Protein AF-A0A6P3RSP8-F1 (afdb_monomer_lite)

pLDDT: mean 87.31, std 10.83, range [54.34, 97.62]

InterPro domains:
  IPR005821 Ion transport domain [PF00520] (3-98)
  IPR031649 Voltage-dependent L-type calcium channel, IQ-associated domain [PF16905] (108-153)
  IPR050599 Voltage-dependent calcium channel alpha-1 subunit [PTHR45628] (3-153)

Structure (mmCIF, N/CA/C/O backbone):
data_AF-A0A6P3RSP8-F1
#
_entry.id   AF-A0A6P3RSP8-F1
#
loop_
_atom_site.group_PDB
_atom_site.id
_atom_site.type_symbol
_atom_site.label_atom_id
_atom_site.label_alt_id
_atom_site.label_comp_id
_atom_site.label_asym_id
_atom_site.label_entity_id
_atom_site.label_seq_id
_atom_site.pdbx_PDB_ins_code
_atom_site.Cartn_x
_atom_site.Cartn_y
_atom_site.Cartn_z
_atom_site.occupancy
_atom_site.B_iso_or_equiv
_atom_site.auth_seq_id
_atom_site.auth_comp_id
_atom_site.auth_asym_id
_atom_site.auth_atom_id
_atom_site.pdbx_PDB_model_num
ATOM 1 N N . MET A 1 1 ? 18.794 -10.252 -20.156 1.00 56.91 1 MET A N 1
ATOM 2 C CA . MET A 1 1 ? 18.992 -9.424 -18.940 1.00 56.91 1 MET A CA 1
ATOM 3 C C . MET A 1 1 ? 20.384 -9.673 -18.375 1.00 56.91 1 MET A C 1
ATOM 5 O O . MET A 1 1 ? 20.786 -10.826 -18.331 1.00 56.91 1 MET A O 1
ATOM 9 N N . ARG A 1 2 ? 21.138 -8.633 -17.993 1.00 56.69 2 ARG A N 1
ATOM 10 C CA . ARG A 1 2 ? 22.427 -8.792 -17.289 1.00 56.69 2 ARG A CA 1
ATOM 11 C C . ARG A 1 2 ? 22.173 -8.852 -15.780 1.00 56.69 2 ARG A C 1
ATOM 13 O O . ARG A 1 2 ? 21.491 -7.974 -15.263 1.00 56.69 2 ARG A O 1
ATOM 20 N N . ASP A 1 3 ? 22.765 -9.823 -15.090 1.00 61.22 3 ASP A N 1
ATOM 21 C CA . ASP A 1 3 ? 22.511 -10.082 -13.660 1.00 61.22 3 ASP A CA 1
ATOM 22 C C . ASP A 1 3 ? 23.035 -8.994 -12.700 1.00 61.22 3 ASP A C 1
ATOM 24 O O . ASP A 1 3 ? 22.590 -8.919 -11.561 1.00 61.22 3 ASP A O 1
ATOM 28 N N . ASN A 1 4 ? 23.915 -8.096 -13.160 1.00 67.62 4 ASN A N 1
ATOM 29 C CA . ASN A 1 4 ? 24.519 -7.036 -12.334 1.00 67.62 4 ASN A CA 1
ATOM 30 C C . ASN A 1 4 ? 23.781 -5.680 -12.379 1.00 67.62 4 ASN A C 1
ATOM 32 O O . ASN A 1 4 ? 24.324 -4.678 -11.922 1.00 67.62 4 ASN A O 1
ATOM 36 N N . ASN A 1 5 ? 22.581 -5.611 -12.963 1.00 83.25 5 ASN A N 1
ATOM 37 C CA . ASN A 1 5 ? 21.757 -4.396 -12.964 1.00 83.25 5 ASN A CA 1
ATOM 38 C C . ASN A 1 5 ? 20.566 -4.546 -12.004 1.00 83.25 5 ASN A C 1
ATOM 40 O O . ASN A 1 5 ? 20.096 -5.657 -11.748 1.00 83.25 5 ASN A O 1
ATOM 44 N N . GLN A 1 6 ? 20.030 -3.423 -11.522 1.00 91.75 6 GLN A N 1
ATOM 45 C CA . GLN A 1 6 ? 18.831 -3.429 -10.681 1.00 91.75 6 GLN A CA 1
ATOM 46 C C . GLN A 1 6 ? 17.591 -3.914 -11.432 1.00 91.75 6 GLN A C 1
ATOM 48 O O . GLN A 1 6 ? 16.673 -4.415 -10.794 1.00 91.75 6 GLN A O 1
ATOM 53 N N . ILE A 1 7 ? 17.566 -3.814 -12.766 1.00 93.12 7 ILE A N 1
ATOM 54 C CA . ILE A 1 7 ? 16.552 -4.469 -13.596 1.00 93.12 7 ILE A CA 1
ATOM 55 C C . ILE A 1 7 ? 17.096 -5.809 -14.097 1.00 93.12 7 ILE A C 1
ATOM 57 O O . ILE A 1 7 ? 18.004 -5.847 -14.931 1.00 93.12 7 ILE A O 1
ATOM 61 N N . ASN A 1 8 ? 16.548 -6.903 -13.567 1.00 91.12 8 ASN A N 1
ATOM 62 C CA . ASN A 1 8 ? 16.979 -8.278 -13.831 1.00 91.12 8 ASN A CA 1
ATOM 63 C C . ASN A 1 8 ? 15.804 -9.271 -13.722 1.00 91.12 8 ASN A C 1
ATOM 65 O O . ASN A 1 8 ? 14.656 -8.875 -13.515 1.00 91.12 8 ASN A O 1
ATOM 69 N N . ARG A 1 9 ? 16.075 -10.579 -13.839 1.00 90.56 9 ARG A N 1
ATOM 70 C CA . ARG A 1 9 ? 15.034 -11.628 -13.839 1.00 90.56 9 ARG A CA 1
ATOM 71 C C . ARG A 1 9 ? 14.144 -11.612 -12.591 1.00 90.56 9 ARG A C 1
ATOM 73 O O . ARG A 1 9 ? 12.978 -11.978 -12.681 1.00 90.56 9 ARG A O 1
ATOM 80 N N . ASN A 1 10 ? 14.684 -11.181 -11.454 1.00 90.81 10 ASN A N 1
ATOM 81 C CA . ASN A 1 10 ? 13.986 -11.152 -10.170 1.00 90.81 10 ASN A CA 1
ATOM 82 C C . ASN A 1 10 ? 13.415 -9.762 -9.833 1.00 90.81 10 ASN A C 1
ATOM 84 O O . ASN A 1 10 ? 12.682 -9.632 -8.860 1.00 90.81 10 ASN A O 1
ATOM 88 N N . ASN A 1 11 ? 13.773 -8.723 -10.594 1.00 93.19 11 ASN A N 1
ATOM 89 C CA . ASN A 1 11 ? 13.352 -7.346 -10.351 1.00 93.19 11 ASN A CA 1
ATOM 90 C C . ASN A 1 11 ? 13.103 -6.637 -11.690 1.00 93.19 11 ASN A C 1
ATOM 92 O O . ASN A 1 11 ? 14.016 -6.055 -12.270 1.00 93.19 11 ASN A O 1
ATOM 96 N N . ASN A 1 12 ? 11.886 -6.736 -12.229 1.00 94.12 12 ASN A N 1
ATOM 97 C CA . ASN A 1 12 ? 11.533 -6.179 -13.539 1.00 94.12 12 ASN A CA 1
ATOM 98 C C . ASN A 1 12 ? 10.045 -5.812 -13.652 1.00 94.12 12 ASN A C 1
ATOM 100 O O . ASN A 1 12 ? 9.243 -6.088 -12.765 1.00 94.12 12 ASN A O 1
ATOM 104 N N . PHE A 1 13 ? 9.700 -5.214 -14.794 1.00 96.06 13 PHE A N 1
ATOM 105 C CA . PHE A 1 13 ? 8.347 -4.792 -15.162 1.00 96.06 13 PHE A CA 1
ATOM 106 C C . PHE A 1 13 ? 7.736 -5.620 -16.311 1.00 96.06 13 PHE A C 1
ATOM 108 O O . PHE A 1 13 ? 6.788 -5.169 -16.944 1.00 96.06 13 PHE A O 1
ATOM 115 N N . GLN A 1 14 ? 8.263 -6.814 -16.619 1.00 94.69 14 GLN A N 1
ATOM 116 C CA . GLN A 1 14 ? 7.802 -7.596 -17.781 1.00 94.69 14 GLN A CA 1
ATOM 117 C C . GLN A 1 14 ? 6.434 -8.246 -17.570 1.00 94.69 14 GLN A C 1
ATOM 119 O O . GLN A 1 14 ? 5.688 -8.460 -18.521 1.00 94.69 14 GLN A O 1
ATOM 124 N N . THR A 1 15 ? 6.097 -8.576 -16.324 1.00 96.06 15 THR A N 1
ATOM 125 C CA . THR A 1 15 ? 4.803 -9.166 -15.976 1.00 96.06 15 THR A CA 1
ATOM 126 C C . THR A 1 15 ? 4.178 -8.411 -14.818 1.00 96.06 15 THR A C 1
ATOM 128 O O . THR A 1 15 ? 4.876 -7.859 -13.965 1.00 96.06 15 THR A O 1
ATOM 131 N N . PHE A 1 16 ? 2.848 -8.416 -14.763 1.00 97.12 16 PHE A N 1
ATOM 132 C CA . PHE A 1 16 ? 2.107 -7.701 -13.730 1.00 97.12 16 PHE A CA 1
ATOM 133 C C . PHE A 1 16 ? 2.500 -8.115 -12.294 1.00 97.12 16 PHE A C 1
ATOM 135 O O . PHE A 1 16 ? 2.794 -7.225 -11.496 1.00 97.12 16 PHE A O 1
ATOM 142 N N . PRO A 1 17 ? 2.607 -9.414 -11.937 1.00 97.25 17 PRO A N 1
ATOM 143 C CA . PRO A 1 17 ? 3.005 -9.799 -10.581 1.00 97.25 17 PRO A CA 1
ATOM 144 C C . PRO A 1 17 ? 4.424 -9.349 -10.209 1.00 97.25 17 PRO A C 1
ATOM 146 O O . PRO A 1 17 ? 4.654 -8.929 -9.078 1.00 97.25 17 PRO A O 1
ATOM 149 N N . GLN A 1 18 ? 5.368 -9.397 -11.156 1.00 96.56 18 GLN A N 1
ATOM 150 C CA . GLN A 1 18 ? 6.745 -8.942 -10.926 1.00 96.56 18 GLN A CA 1
ATOM 151 C C . GLN A 1 18 ? 6.812 -7.424 -10.742 1.00 96.56 18 GLN A C 1
ATOM 153 O O . GLN A 1 18 ? 7.489 -6.950 -9.833 1.00 96.56 18 GLN A O 1
ATOM 158 N N . ALA A 1 19 ? 6.038 -6.667 -11.526 1.00 97.44 19 ALA A N 1
ATOM 159 C CA . ALA A 1 19 ? 5.923 -5.223 -11.359 1.00 97.44 19 ALA A CA 1
ATOM 160 C C . ALA A 1 19 ? 5.383 -4.854 -9.966 1.00 97.44 19 ALA A C 1
ATOM 162 O O . ALA A 1 19 ? 5.920 -3.959 -9.317 1.00 97.44 19 ALA A O 1
ATOM 163 N N . VAL A 1 20 ? 4.362 -5.566 -9.474 1.00 97.31 20 VAL A N 1
ATOM 164 C CA . VAL A 1 20 ? 3.825 -5.359 -8.117 1.00 97.31 20 VAL A CA 1
ATOM 165 C C . VAL A 1 20 ? 4.869 -5.688 -7.050 1.00 97.31 20 VAL A C 1
ATOM 167 O O . VAL A 1 20 ? 5.026 -4.917 -6.106 1.00 97.31 20 VAL A O 1
ATOM 170 N N . LEU A 1 21 ? 5.612 -6.788 -7.199 1.00 96.56 21 LEU A N 1
ATOM 171 C CA . LEU A 1 21 ? 6.675 -7.159 -6.263 1.00 96.56 21 LEU A CA 1
ATOM 172 C C . LEU A 1 21 ? 7.795 -6.106 -6.219 1.00 96.56 21 LEU A C 1
ATOM 174 O O . LEU A 1 21 ? 8.246 -5.730 -5.137 1.00 96.56 21 LEU A O 1
ATOM 178 N N . LEU A 1 22 ? 8.200 -5.584 -7.378 1.00 96.25 22 LEU A N 1
ATOM 179 C CA . LEU A 1 22 ? 9.172 -4.496 -7.475 1.00 96.25 22 LEU A CA 1
ATOM 180 C C . LEU A 1 22 ? 8.644 -3.225 -6.796 1.00 96.25 22 LEU A C 1
ATOM 182 O O . LEU A 1 22 ? 9.361 -2.596 -6.022 1.00 96.25 22 LEU A O 1
ATOM 186 N N . LEU A 1 23 ? 7.381 -2.858 -7.020 1.00 96.50 23 LEU A N 1
ATOM 187 C CA . LEU A 1 23 ? 6.778 -1.694 -6.365 1.00 96.50 23 LEU A CA 1
ATOM 188 C C . LEU A 1 23 ? 6.653 -1.877 -4.851 1.00 96.50 23 LEU A C 1
ATOM 190 O O . LEU A 1 23 ? 6.865 -0.920 -4.109 1.00 9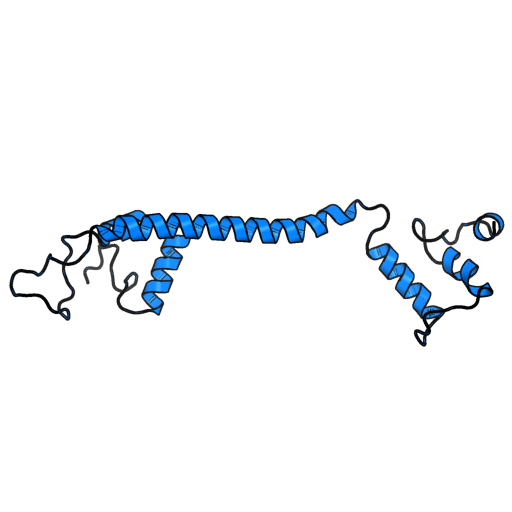6.50 23 LEU A O 1
ATOM 194 N N . PHE A 1 24 ? 6.374 -3.093 -4.383 1.00 96.00 24 PHE A N 1
ATOM 195 C CA . PHE A 1 24 ? 6.398 -3.422 -2.960 1.00 96.00 24 PHE A CA 1
ATOM 196 C C . PHE A 1 24 ? 7.802 -3.239 -2.368 1.00 96.00 24 PHE A C 1
ATOM 198 O O . PHE A 1 24 ? 7.947 -2.598 -1.330 1.00 96.00 24 PHE A O 1
ATOM 205 N N . ARG A 1 25 ? 8.846 -3.700 -3.067 1.00 95.44 25 ARG A N 1
ATOM 206 C CA . ARG A 1 25 ? 10.249 -3.445 -2.703 1.00 95.44 25 ARG A CA 1
ATOM 207 C C . ARG A 1 25 ? 10.574 -1.945 -2.651 1.00 95.44 25 ARG A C 1
ATOM 209 O O . ARG A 1 25 ? 11.270 -1.483 -1.752 1.00 95.44 25 ARG A O 1
ATOM 216 N N . CYS A 1 26 ? 10.043 -1.152 -3.581 1.00 95.62 26 CYS A N 1
ATOM 217 C CA . CYS A 1 26 ? 10.195 0.302 -3.525 1.00 95.62 26 CYS A CA 1
ATOM 218 C C . CYS A 1 26 ? 9.444 0.926 -2.337 1.00 95.62 26 CYS A C 1
ATOM 220 O O . CYS A 1 26 ? 9.965 1.850 -1.716 1.00 95.62 26 CYS A O 1
ATOM 222 N N . ALA A 1 27 ? 8.253 0.423 -2.002 1.00 95.25 27 ALA A N 1
ATOM 223 C CA . ALA A 1 27 ? 7.448 0.891 -0.873 1.00 95.25 27 ALA A CA 1
ATOM 224 C C . ALA A 1 27 ? 8.115 0.626 0.488 1.00 95.25 27 ALA A C 1
ATOM 226 O O . ALA A 1 27 ? 7.967 1.428 1.406 1.00 95.25 27 ALA A O 1
ATOM 227 N N . THR A 1 28 ? 8.896 -0.452 0.616 1.00 94.38 28 THR A N 1
ATOM 228 C CA . THR A 1 28 ? 9.722 -0.714 1.809 1.00 94.38 28 THR A CA 1
ATOM 229 C C . THR A 1 28 ? 10.993 0.142 1.864 1.00 94.38 28 THR A C 1
ATOM 231 O O . THR A 1 28 ? 11.726 0.090 2.850 1.00 94.38 28 THR A O 1
ATOM 234 N N . GLY A 1 29 ? 11.261 0.946 0.829 1.00 92.69 29 GLY A N 1
ATOM 235 C CA . GLY A 1 29 ? 12.428 1.821 0.739 1.00 92.69 29 GLY A CA 1
ATOM 236 C C . GLY A 1 29 ? 13.709 1.115 0.290 1.00 92.69 29 GLY A C 1
ATOM 237 O O . GLY A 1 29 ? 14.779 1.723 0.322 1.00 92.69 29 GLY A O 1
ATOM 238 N N . GLU A 1 30 ? 13.638 -0.138 -0.156 1.00 93.75 30 GLU A N 1
ATOM 239 C CA . GLU A 1 30 ? 14.827 -0.912 -0.503 1.00 93.75 30 GLU A CA 1
ATOM 240 C C . GLU A 1 30 ? 15.359 -0.534 -1.896 1.00 93.75 30 GLU A C 1
ATOM 242 O O . GLU A 1 30 ? 14.755 -0.854 -2.920 1.00 93.75 30 GLU A O 1
ATOM 247 N N . ALA A 1 31 ? 16.506 0.159 -1.933 1.00 93.56 31 ALA A N 1
ATOM 248 C CA . ALA A 1 31 ? 17.265 0.502 -3.146 1.00 93.56 31 ALA A CA 1
ATOM 249 C C . ALA A 1 31 ? 16.442 1.141 -4.290 1.00 93.56 31 ALA A C 1
ATOM 251 O O . ALA A 1 31 ? 16.833 1.100 -5.458 1.00 93.56 31 ALA A O 1
ATOM 252 N N . TRP A 1 32 ? 15.307 1.774 -3.975 1.00 94.88 32 TRP A N 1
ATOM 253 C CA . TRP A 1 32 ? 14.370 2.319 -4.966 1.00 94.88 32 TRP A CA 1
ATOM 254 C C . TRP A 1 32 ? 15.008 3.375 -5.881 1.00 94.88 32 TRP A C 1
ATOM 256 O O . TRP A 1 32 ? 14.648 3.492 -7.051 1.00 94.88 32 TRP A O 1
ATOM 266 N N . GLN A 1 33 ? 15.997 4.107 -5.367 1.00 95.19 33 GLN A N 1
ATOM 267 C CA . GLN A 1 33 ? 16.771 5.098 -6.113 1.00 95.19 33 GLN A CA 1
ATOM 268 C C . GLN A 1 33 ? 17.589 4.438 -7.227 1.00 95.19 33 GLN A C 1
ATOM 270 O O . GLN A 1 33 ? 17.622 4.929 -8.352 1.00 95.19 33 GLN A O 1
ATOM 275 N N . GLU A 1 34 ? 18.220 3.300 -6.939 1.00 94.81 34 GLU A N 1
ATOM 276 C CA . GLU A 1 34 ? 19.010 2.565 -7.925 1.00 94.81 34 GLU A CA 1
ATOM 277 C C . GLU A 1 34 ? 18.110 1.927 -8.990 1.00 94.81 34 GLU A C 1
ATOM 279 O O . GLU A 1 34 ? 18.454 1.925 -10.171 1.00 94.81 34 GLU A O 1
ATOM 284 N N . ILE A 1 35 ? 16.924 1.453 -8.592 1.00 95.62 35 ILE A N 1
ATOM 285 C CA . ILE A 1 35 ? 15.898 0.954 -9.519 1.00 95.62 35 ILE A CA 1
ATOM 286 C C . ILE A 1 35 ? 15.444 2.080 -10.459 1.00 95.62 35 ILE A C 1
ATOM 288 O O . ILE A 1 35 ? 15.414 1.892 -11.674 1.00 95.62 35 ILE A O 1
ATOM 292 N N . MET A 1 36 ? 15.177 3.277 -9.928 1.00 96.12 36 MET A N 1
ATOM 293 C CA . MET A 1 36 ? 14.848 4.460 -10.729 1.00 96.12 36 MET A CA 1
ATOM 294 C C . MET A 1 36 ? 15.962 4.794 -11.733 1.00 96.12 36 MET A C 1
ATOM 296 O O . MET A 1 36 ? 15.685 4.988 -12.918 1.00 96.12 36 MET A O 1
ATOM 300 N N . LEU A 1 37 ? 17.225 4.821 -11.291 1.00 95.00 37 LEU A N 1
ATOM 301 C CA . LEU A 1 37 ? 18.382 5.072 -12.162 1.00 95.00 37 LEU A CA 1
ATOM 302 C C . LEU A 1 37 ? 18.551 3.989 -13.240 1.00 95.00 37 LEU A C 1
ATOM 304 O O . LEU A 1 37 ? 19.025 4.270 -14.347 1.00 95.00 37 LEU A O 1
ATOM 308 N N . ALA A 1 38 ? 18.146 2.754 -12.948 1.00 94.31 38 ALA A N 1
ATOM 309 C CA . ALA A 1 38 ? 18.140 1.655 -13.904 1.00 94.31 38 ALA A CA 1
ATOM 310 C C . ALA A 1 38 ? 17.015 1.758 -14.952 1.00 94.31 38 ALA A C 1
ATOM 312 O O . ALA A 1 38 ? 17.122 1.098 -15.983 1.00 94.31 38 ALA A O 1
ATOM 313 N N . CYS A 1 39 ? 16.018 2.628 -14.750 1.00 95.06 39 CYS A N 1
ATOM 314 C CA . CYS A 1 39 ? 14.931 2.915 -15.696 1.00 95.06 39 CYS A CA 1
ATOM 315 C C . CYS A 1 39 ? 15.109 4.219 -16.506 1.00 95.06 39 CYS A C 1
ATOM 317 O O . CYS A 1 39 ? 14.277 4.518 -17.366 1.00 95.06 39 CYS A O 1
ATOM 319 N N . LEU A 1 40 ? 16.169 4.997 -16.256 1.00 95.31 40 LEU A N 1
ATOM 320 C CA . LEU A 1 40 ? 16.522 6.179 -17.063 1.00 95.31 40 LEU A CA 1
ATOM 321 C C . LEU A 1 40 ? 16.897 5.806 -18.507 1.00 95.31 40 LEU A C 1
ATOM 323 O O . LEU A 1 40 ? 17.220 4.647 -18.733 1.00 95.31 40 LEU A O 1
ATOM 327 N N . PRO A 1 41 ? 16.902 6.744 -19.476 1.00 94.75 41 PRO A N 1
ATOM 328 C CA . PRO A 1 41 ? 17.289 6.458 -20.862 1.00 94.75 41 PRO A CA 1
ATOM 329 C C . PRO A 1 41 ? 18.719 5.913 -20.993 1.00 94.75 41 PRO A C 1
ATOM 331 O O . PRO A 1 41 ? 19.556 6.103 -20.105 1.00 94.75 41 PRO A O 1
ATOM 334 N N . GLY A 1 42 ? 19.023 5.280 -22.129 1.00 90.94 42 GLY A N 1
ATOM 335 C CA . GLY A 1 42 ? 20.357 4.733 -22.405 1.00 90.94 42 GLY A CA 1
ATOM 336 C C . GLY A 1 42 ? 20.531 3.280 -21.957 1.00 90.94 42 GLY A C 1
ATOM 337 O O . GLY A 1 42 ? 21.659 2.839 -21.727 1.00 90.94 42 GLY A O 1
ATOM 338 N N . LYS A 1 43 ? 19.434 2.541 -21.747 1.00 91.81 43 LYS A N 1
ATOM 339 C CA . LYS A 1 43 ? 19.472 1.135 -21.323 1.00 91.81 43 LYS A CA 1
ATOM 340 C C . LYS A 1 43 ? 19.340 0.221 -22.520 1.00 91.81 43 LYS A C 1
ATOM 342 O O . LYS A 1 43 ? 18.657 0.540 -23.488 1.00 91.81 43 LYS A O 1
ATOM 347 N N . LEU A 1 44 ? 19.974 -0.939 -22.391 1.00 91.25 44 LEU A N 1
ATOM 348 C CA . LEU A 1 44 ? 19.848 -2.013 -23.358 1.00 91.25 44 LEU A CA 1
ATOM 349 C C . LEU A 1 44 ? 18.389 -2.489 -23.404 1.00 91.25 44 LEU A C 1
ATOM 351 O O . LEU A 1 44 ? 17.840 -2.876 -22.368 1.00 91.25 44 LEU A O 1
ATOM 355 N N . CYS A 1 45 ? 17.793 -2.448 -24.588 1.00 91.00 45 CYS A N 1
ATOM 356 C CA . CYS A 1 45 ? 16.471 -2.987 -24.860 1.00 91.00 45 CYS A CA 1
ATOM 357 C C . CYS A 1 45 ? 16.458 -4.517 -24.771 1.00 91.00 45 CYS A C 1
ATOM 359 O O . CYS A 1 45 ? 17.491 -5.182 -24.879 1.00 91.00 45 CYS A O 1
ATOM 361 N N . ASP A 1 46 ? 15.277 -5.086 -24.537 1.00 90.44 46 ASP A N 1
ATOM 362 C CA . ASP A 1 46 ? 15.113 -6.536 -24.587 1.00 90.44 46 ASP A CA 1
ATOM 363 C C . ASP A 1 46 ? 15.276 -7.017 -26.045 1.00 90.44 46 ASP A C 1
ATOM 365 O O . ASP A 1 46 ? 14.691 -6.393 -26.929 1.00 90.44 46 ASP A O 1
ATOM 369 N N . PRO A 1 47 ? 16.038 -8.087 -26.340 1.00 88.69 47 PRO A N 1
ATOM 370 C CA . PRO A 1 47 ? 16.146 -8.624 -27.699 1.00 88.69 47 PRO A CA 1
ATOM 371 C C . PRO A 1 47 ? 14.803 -8.984 -28.353 1.00 88.69 47 PRO A C 1
ATOM 373 O O . PRO A 1 47 ? 14.723 -9.006 -29.576 1.00 88.69 47 PRO A O 1
ATOM 376 N N . GLU A 1 48 ? 13.763 -9.270 -27.562 1.00 89.81 48 GLU A N 1
ATOM 377 C CA . GLU A 1 48 ? 12.411 -9.555 -28.067 1.00 89.81 48 GLU A CA 1
ATOM 378 C C . GLU A 1 48 ? 11.569 -8.288 -28.311 1.00 89.81 48 GLU A C 1
ATOM 380 O O . GLU A 1 48 ? 10.415 -8.386 -28.723 1.00 89.81 48 GLU A O 1
ATOM 385 N N . SER A 1 49 ? 12.113 -7.099 -28.036 1.00 88.62 49 SER A N 1
ATOM 386 C CA . SER A 1 49 ? 11.420 -5.826 -28.259 1.00 88.62 49 SER A CA 1
ATOM 387 C C . SER A 1 49 ? 11.634 -5.276 -29.669 1.00 88.62 49 SER A C 1
ATOM 389 O O . SER A 1 49 ? 12.668 -5.501 -30.294 1.00 88.62 49 SER A O 1
ATOM 391 N N . ASP A 1 50 ? 10.658 -4.511 -30.155 1.00 90.38 50 ASP A N 1
ATOM 392 C CA . ASP A 1 50 ? 10.724 -3.877 -31.470 1.00 90.38 50 ASP A CA 1
ATOM 393 C C . ASP A 1 50 ? 11.649 -2.644 -31.431 1.00 90.38 50 ASP A C 1
ATOM 395 O O . ASP A 1 50 ? 11.240 -1.560 -31.011 1.00 90.38 50 ASP A O 1
ATOM 399 N N . TYR A 1 51 ? 12.899 -2.798 -31.875 1.00 89.88 51 TYR A N 1
ATOM 400 C CA . TYR A 1 51 ? 13.857 -1.700 -32.068 1.00 89.88 51 TYR A CA 1
ATOM 401 C C . TYR A 1 51 ? 14.570 -1.813 -33.424 1.00 89.88 51 TYR A C 1
ATOM 403 O O . TYR A 1 51 ? 14.760 -2.909 -33.957 1.00 89.88 51 TYR A O 1
ATOM 411 N N . SER A 1 52 ? 14.978 -0.680 -34.006 1.00 90.50 52 SER A N 1
ATOM 412 C CA . SER A 1 52 ? 15.695 -0.681 -35.288 1.00 90.50 52 SER A CA 1
ATOM 413 C C . SER A 1 52 ? 17.157 -1.119 -35.108 1.00 90.50 52 SER A C 1
ATOM 415 O O . SER A 1 52 ? 17.759 -0.844 -34.066 1.00 90.50 52 SER A O 1
ATOM 417 N N . PRO A 1 53 ? 17.799 -1.740 -36.118 1.00 87.44 53 PRO A N 1
ATOM 418 C CA . PRO A 1 53 ? 19.227 -2.052 -36.056 1.00 87.44 53 PRO A CA 1
ATOM 419 C C . PRO A 1 53 ? 20.066 -0.805 -35.731 1.00 87.44 53 PRO A C 1
ATOM 421 O O . PRO A 1 53 ? 20.031 0.180 -36.466 1.00 87.44 53 PRO A O 1
ATOM 424 N N . GLY A 1 54 ? 20.817 -0.849 -34.625 1.00 86.19 54 GLY A N 1
ATOM 425 C CA . GLY A 1 54 ? 21.598 0.285 -34.108 1.00 86.19 54 GLY A CA 1
ATOM 426 C C . GLY A 1 54 ? 20.937 1.080 -32.971 1.00 86.19 54 GLY A C 1
ATOM 427 O O . GLY A 1 54 ? 21.598 1.928 -32.376 1.00 86.19 54 GLY A O 1
ATOM 428 N N . GLU A 1 55 ? 19.686 0.780 -32.607 1.00 91.38 55 GLU A N 1
ATOM 429 C CA . GLU A 1 55 ? 18.923 1.466 -31.545 1.00 91.38 55 GLU A CA 1
ATOM 430 C C . GLU A 1 55 ? 18.844 0.671 -30.227 1.00 91.38 55 GLU A C 1
ATOM 432 O O . GLU A 1 55 ? 17.988 0.921 -29.381 1.00 91.38 55 GLU A O 1
ATOM 437 N N . GLU A 1 56 ? 19.771 -0.261 -30.001 1.00 90.00 56 GLU A N 1
ATOM 438 C CA . GLU A 1 56 ? 19.761 -1.186 -28.855 1.00 90.00 56 GLU A CA 1
ATOM 439 C C . GLU A 1 56 ? 19.786 -0.499 -27.477 1.00 90.00 56 GLU A C 1
ATOM 441 O O . GLU A 1 56 ? 19.367 -1.095 -26.490 1.00 90.00 56 GLU A O 1
ATOM 446 N N . TYR A 1 57 ? 20.265 0.746 -27.388 1.00 91.19 57 TYR A N 1
ATOM 447 C CA . TYR A 1 57 ? 20.403 1.510 -26.139 1.00 91.19 57 TYR A CA 1
ATOM 448 C C . TYR A 1 57 ? 19.360 2.627 -25.982 1.00 91.19 57 TYR A C 1
ATOM 450 O O . TYR A 1 57 ? 19.565 3.580 -25.230 1.00 91.19 57 TYR A O 1
ATOM 458 N N . THR A 1 58 ? 18.243 2.543 -26.701 1.00 92.00 58 THR A N 1
ATOM 459 C CA . THR A 1 58 ? 17.190 3.573 -26.676 1.00 92.00 58 THR A CA 1
ATOM 460 C C . THR A 1 58 ? 16.145 3.365 -25.576 1.00 92.00 58 THR A C 1
ATOM 462 O O . THR A 1 58 ? 15.324 4.250 -25.341 1.00 92.00 58 THR A O 1
ATOM 465 N N . CYS A 1 59 ? 16.193 2.248 -24.845 1.00 92.12 59 CYS A N 1
ATOM 466 C CA . CYS A 1 59 ? 15.225 1.945 -23.798 1.00 92.12 59 CYS A CA 1
ATOM 467 C C . CYS A 1 59 ? 15.452 2.747 -22.506 1.00 92.12 59 CYS A C 1
ATOM 469 O O . CYS A 1 59 ? 16.574 3.114 -22.141 1.00 92.12 59 CYS A O 1
ATOM 471 N N . GLY A 1 60 ? 14.351 2.977 -21.784 1.00 93.69 60 GLY A N 1
ATOM 472 C CA . GLY A 1 60 ? 14.294 3.815 -20.585 1.00 93.69 60 GLY A CA 1
ATOM 473 C C . GLY A 1 60 ? 13.747 5.216 -20.868 1.00 93.69 60 GLY A C 1
ATOM 474 O O . GLY A 1 60 ? 13.659 5.657 -22.009 1.00 93.69 60 GLY A O 1
ATOM 475 N N . SER A 1 61 ? 13.335 5.928 -19.819 1.00 95.81 61 SER A N 1
ATOM 476 C CA . SER A 1 61 ? 12.710 7.248 -19.957 1.00 95.81 61 SER A CA 1
ATOM 477 C C . SER A 1 61 ? 13.041 8.156 -18.781 1.00 95.81 61 SER A C 1
ATOM 479 O O . SER A 1 61 ? 13.055 7.722 -17.630 1.00 95.81 61 SER A O 1
ATOM 481 N N . ASN A 1 62 ? 13.233 9.451 -19.051 1.00 95.81 62 ASN A N 1
ATOM 482 C CA . ASN A 1 62 ? 13.374 10.467 -18.000 1.00 95.81 62 ASN A CA 1
ATOM 483 C C . ASN A 1 62 ? 12.104 10.584 -17.138 1.00 95.81 62 ASN A C 1
ATOM 485 O O . ASN A 1 62 ? 12.165 11.050 -16.002 1.00 95.81 62 ASN A O 1
ATOM 489 N N . PHE A 1 63 ? 10.963 10.098 -17.643 1.00 96.62 63 PHE A N 1
ATOM 490 C CA . PHE A 1 63 ? 9.723 9.988 -16.878 1.00 96.62 63 PHE A CA 1
ATOM 491 C C . PHE A 1 63 ? 9.861 9.094 -15.633 1.00 96.62 63 PHE A C 1
ATOM 493 O O . PHE A 1 63 ? 9.120 9.284 -14.670 1.00 96.62 63 PHE A O 1
ATOM 500 N N . ALA A 1 64 ? 10.840 8.178 -15.603 1.00 96.06 64 ALA A N 1
ATOM 501 C CA . ALA A 1 64 ? 11.114 7.333 -14.443 1.00 96.06 64 ALA A CA 1
ATOM 502 C C . ALA A 1 64 ? 11.307 8.151 -13.153 1.00 96.06 64 ALA A C 1
ATOM 504 O O . ALA A 1 64 ? 10.810 7.756 -12.103 1.00 96.06 64 ALA A O 1
ATOM 505 N N . ILE A 1 65 ? 11.953 9.320 -13.230 1.00 96.38 65 ILE A N 1
ATOM 506 C CA . ILE A 1 65 ? 12.179 10.189 -12.064 1.00 96.38 65 ILE A CA 1
ATOM 507 C C . ILE A 1 65 ? 10.844 10.615 -11.448 1.00 96.38 65 ILE A C 1
ATOM 509 O O . ILE A 1 65 ? 10.617 10.448 -10.251 1.00 96.38 65 ILE A O 1
ATOM 513 N N . VAL A 1 66 ? 9.936 11.126 -12.280 1.00 97.62 66 VAL A N 1
ATOM 514 C CA . VAL A 1 66 ? 8.615 11.588 -11.838 1.00 97.62 66 VAL A CA 1
ATOM 515 C C . VAL A 1 66 ? 7.788 10.415 -11.316 1.00 97.62 66 VAL A C 1
ATOM 517 O O . VAL A 1 66 ? 7.164 10.53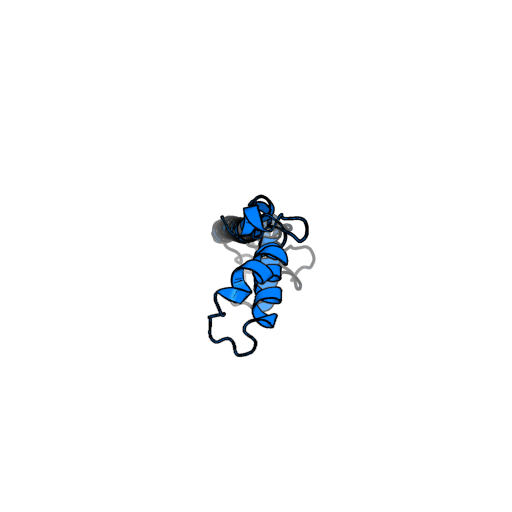1 -10.262 1.00 97.62 66 VAL A O 1
ATOM 520 N N . TYR A 1 67 ? 7.823 9.273 -12.005 1.00 97.50 67 TYR A N 1
ATOM 521 C CA . TYR A 1 67 ? 7.116 8.062 -11.598 1.00 97.50 67 TYR A CA 1
ATOM 522 C C . TYR A 1 67 ? 7.541 7.577 -10.203 1.00 97.50 67 TYR A C 1
ATOM 524 O O . TYR A 1 67 ? 6.702 7.468 -9.312 1.00 97.50 67 TYR A O 1
ATOM 532 N N . PHE A 1 68 ? 8.837 7.342 -9.975 1.00 97.44 68 PHE A N 1
ATOM 533 C CA . PHE A 1 68 ? 9.311 6.784 -8.705 1.00 97.44 68 PHE A CA 1
ATOM 534 C C . PHE A 1 68 ? 9.203 7.775 -7.541 1.00 97.44 68 PHE A C 1
ATOM 536 O O . PHE A 1 68 ? 8.813 7.371 -6.447 1.00 97.44 68 PHE A O 1
ATOM 543 N N . ILE A 1 69 ? 9.481 9.067 -7.758 1.00 96.75 69 ILE A N 1
ATOM 544 C CA . ILE A 1 69 ? 9.344 10.081 -6.698 1.00 96.75 69 ILE A CA 1
ATOM 545 C C . ILE A 1 69 ? 7.876 10.244 -6.293 1.00 96.75 69 ILE A C 1
ATOM 547 O O . ILE A 1 69 ? 7.565 10.239 -5.101 1.00 96.75 69 ILE A O 1
ATOM 551 N N . SER A 1 70 ? 6.963 10.366 -7.262 1.00 97.56 70 SER A N 1
ATOM 552 C CA . SER A 1 70 ? 5.533 10.500 -6.959 1.00 97.56 70 SER A CA 1
ATOM 553 C C . SER A 1 70 ? 4.983 9.253 -6.265 1.00 97.56 70 SER A C 1
ATOM 555 O O . SER A 1 70 ? 4.293 9.382 -5.255 1.00 97.56 70 SER A O 1
ATOM 557 N N . PHE A 1 71 ? 5.354 8.058 -6.732 1.00 96.69 71 PHE A N 1
ATOM 558 C CA . PHE A 1 71 ? 4.994 6.797 -6.089 1.00 96.69 71 PHE A CA 1
ATOM 559 C C . PHE A 1 71 ? 5.480 6.733 -4.636 1.00 96.69 71 PHE A C 1
ATOM 561 O O . PHE A 1 71 ? 4.691 6.416 -3.749 1.00 96.69 71 PHE A O 1
ATOM 568 N N . TYR A 1 72 ? 6.743 7.084 -4.375 1.00 94.69 72 TYR A N 1
ATOM 569 C CA . TYR A 1 72 ? 7.312 7.060 -3.027 1.00 94.69 72 TYR A CA 1
ATOM 570 C C . TYR A 1 72 ? 6.584 8.025 -2.081 1.00 94.69 72 TYR A C 1
ATOM 572 O O . TYR A 1 72 ? 6.191 7.637 -0.982 1.00 94.69 72 TYR A O 1
ATOM 580 N N . MET A 1 73 ? 6.331 9.261 -2.527 1.00 95.75 73 MET A N 1
ATOM 581 C CA . MET A 1 73 ? 5.611 10.263 -1.731 1.00 95.75 73 MET A CA 1
ATOM 582 C C . MET A 1 73 ? 4.169 9.837 -1.428 1.00 95.75 73 MET A C 1
ATOM 584 O O . MET A 1 73 ? 3.722 9.943 -0.285 1.00 95.75 73 MET A O 1
ATOM 588 N N . LEU A 1 74 ? 3.448 9.327 -2.431 1.00 96.81 74 LEU A N 1
ATOM 589 C CA . LEU A 1 74 ? 2.077 8.841 -2.263 1.00 96.81 74 LEU A CA 1
ATOM 590 C C . LEU A 1 74 ? 2.024 7.619 -1.343 1.00 96.81 74 LEU A C 1
ATOM 592 O O . LEU A 1 74 ? 1.174 7.555 -0.458 1.00 96.81 74 LEU A O 1
ATOM 596 N N . CYS A 1 75 ? 2.942 6.668 -1.513 1.00 96.44 75 CYS A N 1
ATOM 597 C CA . CYS A 1 75 ? 3.005 5.469 -0.688 1.00 96.44 75 CYS A CA 1
ATOM 598 C C . CYS A 1 75 ? 3.302 5.812 0.778 1.00 96.44 75 CYS A C 1
ATOM 600 O O . CYS A 1 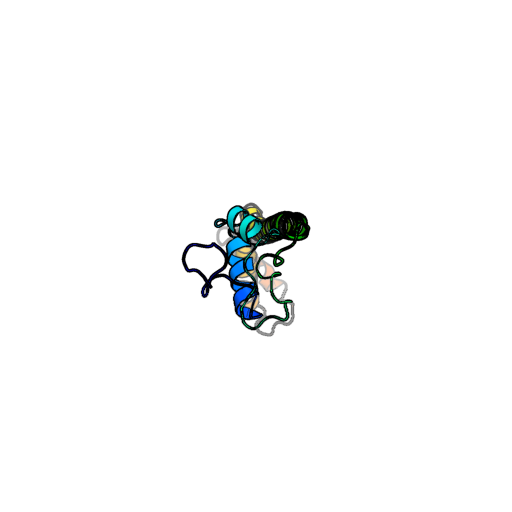75 ? 2.580 5.359 1.665 1.00 96.44 75 CYS A O 1
ATOM 602 N N . ALA A 1 76 ? 4.283 6.683 1.035 1.00 94.44 76 ALA A N 1
ATOM 603 C CA . ALA A 1 76 ? 4.596 7.152 2.383 1.00 94.44 76 ALA A CA 1
ATOM 604 C C . ALA A 1 76 ? 3.395 7.853 3.040 1.00 94.44 76 ALA A C 1
ATOM 606 O O . ALA A 1 76 ? 3.058 7.554 4.185 1.00 94.44 76 ALA A O 1
ATOM 607 N N . PHE A 1 77 ? 2.705 8.734 2.307 1.00 95.38 77 PHE A N 1
ATOM 608 C CA . PHE A 1 77 ? 1.493 9.399 2.792 1.00 95.38 77 PHE A CA 1
ATOM 609 C C . PHE A 1 77 ? 0.392 8.395 3.163 1.00 95.38 77 PHE A C 1
ATOM 611 O O . PHE A 1 77 ? -0.198 8.491 4.238 1.00 95.38 77 PHE A O 1
ATOM 618 N N . LEU A 1 78 ? 0.136 7.403 2.306 1.00 95.31 78 LEU A N 1
ATOM 619 C CA . LEU A 1 78 ? -0.872 6.373 2.561 1.00 95.31 78 LEU A CA 1
ATOM 620 C C . LEU A 1 78 ? -0.514 5.489 3.762 1.00 95.31 78 LEU A C 1
ATOM 622 O O . LEU A 1 78 ? -1.382 5.242 4.595 1.00 95.31 78 LEU A O 1
ATOM 626 N N . ILE A 1 79 ? 0.744 5.050 3.884 1.00 93.69 79 ILE A N 1
ATOM 627 C CA . ILE A 1 79 ? 1.206 4.225 5.013 1.00 93.69 79 ILE A CA 1
ATOM 628 C C . ILE A 1 79 ? 1.066 4.990 6.333 1.00 93.69 79 ILE A C 1
ATOM 630 O O . ILE A 1 79 ? 0.565 4.434 7.309 1.00 93.69 79 ILE A O 1
ATOM 634 N N . ILE A 1 80 ? 1.457 6.269 6.366 1.00 94.12 80 ILE A N 1
ATOM 635 C CA . ILE A 1 80 ? 1.310 7.107 7.562 1.00 94.12 80 ILE A CA 1
ATOM 636 C C . ILE A 1 80 ? -0.168 7.264 7.926 1.00 94.12 80 ILE A C 1
ATOM 638 O O . ILE A 1 80 ? -0.530 7.053 9.080 1.00 94.12 80 ILE A O 1
ATOM 642 N N . ASN A 1 81 ? -1.034 7.582 6.961 1.00 92.50 81 ASN A N 1
ATOM 643 C CA . ASN A 1 81 ? -2.467 7.729 7.228 1.00 92.50 81 ASN A CA 1
ATOM 644 C C . ASN A 1 81 ? -3.107 6.427 7.715 1.00 92.50 81 ASN A C 1
ATOM 646 O O . ASN A 1 81 ? -3.941 6.461 8.617 1.00 92.50 81 ASN A O 1
ATOM 650 N N . LEU A 1 82 ? -2.697 5.282 7.162 1.00 93.25 82 LEU A N 1
ATOM 651 C CA . LEU A 1 82 ? -3.140 3.974 7.632 1.00 93.25 82 LEU A CA 1
ATOM 652 C C . LEU A 1 82 ? -2.711 3.742 9.086 1.00 93.25 82 LEU A C 1
ATOM 654 O O . LEU A 1 82 ? -3.525 3.333 9.909 1.00 93.25 82 LEU A O 1
ATOM 658 N N . PHE A 1 83 ? -1.453 4.037 9.418 1.00 93.00 83 PHE A N 1
ATOM 659 C CA . PHE A 1 83 ? -0.935 3.885 10.776 1.00 93.00 83 PHE A CA 1
ATOM 660 C C . PHE A 1 83 ? -1.650 4.803 11.772 1.00 93.00 83 PHE A C 1
ATOM 662 O O . PHE A 1 83 ? -2.027 4.356 12.851 1.00 93.00 83 PHE A O 1
ATOM 669 N N . VAL A 1 84 ? -1.899 6.062 11.396 1.00 92.38 84 VAL A N 1
ATOM 670 C CA . VAL A 1 84 ? -2.661 7.018 12.211 1.00 92.38 84 VAL A CA 1
ATOM 671 C C . VAL A 1 84 ? -4.084 6.519 12.446 1.00 92.38 84 VAL A C 1
ATOM 673 O O . VAL A 1 84 ? -4.529 6.527 13.589 1.00 92.38 84 VAL A O 1
ATOM 676 N N . ALA A 1 85 ? -4.779 6.049 11.408 1.00 92.19 85 ALA A N 1
ATOM 677 C CA . ALA A 1 85 ? -6.131 5.508 11.546 1.00 92.19 85 ALA A CA 1
ATOM 678 C C . ALA A 1 85 ? -6.164 4.318 12.520 1.00 92.19 85 ALA A C 1
ATOM 680 O O . ALA A 1 85 ? -6.940 4.318 13.471 1.00 92.19 85 ALA A O 1
ATOM 681 N N . VAL A 1 86 ? -5.247 3.359 12.350 1.00 91.12 86 VAL A N 1
ATOM 682 C CA . VAL A 1 86 ? -5.135 2.195 13.241 1.00 91.12 86 VAL A CA 1
ATOM 683 C C . VAL A 1 86 ? -4.811 2.621 14.673 1.00 91.12 86 VAL A C 1
ATOM 685 O O . VAL A 1 86 ? -5.408 2.098 15.612 1.00 91.12 86 VAL A O 1
ATOM 688 N N . ILE A 1 87 ? -3.887 3.564 14.876 1.00 89.62 87 ILE A N 1
ATOM 689 C CA . ILE A 1 87 ? -3.573 4.057 16.220 1.00 89.62 87 ILE A CA 1
ATOM 690 C C . ILE A 1 87 ? -4.778 4.740 16.845 1.00 89.62 87 ILE A C 1
ATOM 692 O O . ILE A 1 87 ? -5.027 4.477 18.009 1.00 89.62 87 ILE A O 1
ATOM 696 N N . MET A 1 88 ? -5.511 5.589 16.125 1.00 85.38 88 MET A N 1
ATOM 697 C CA . MET A 1 88 ? -6.675 6.295 16.674 1.00 85.38 88 MET A CA 1
ATOM 698 C C . MET A 1 88 ? -7.746 5.310 17.158 1.00 85.38 88 MET A C 1
ATOM 700 O O . MET A 1 88 ? -8.207 5.431 18.292 1.00 85.38 88 MET A O 1
ATOM 704 N N . ASP A 1 89 ? -8.039 4.272 16.370 1.00 83.06 89 ASP A N 1
ATOM 705 C CA . ASP A 1 89 ? -8.979 3.214 16.765 1.00 83.06 89 ASP A CA 1
ATOM 706 C C . ASP A 1 89 ? -8.510 2.465 18.027 1.00 83.06 89 ASP A C 1
ATOM 708 O O . ASP A 1 89 ? -9.303 2.132 18.911 1.00 83.06 89 ASP A O 1
ATOM 712 N N . ASN A 1 90 ? -7.200 2.224 18.149 1.00 78.25 90 ASN A N 1
ATOM 713 C CA . ASN A 1 90 ? -6.613 1.591 19.333 1.00 78.25 90 ASN A CA 1
ATOM 714 C C . ASN A 1 90 ? -6.468 2.560 20.519 1.00 78.25 90 ASN A C 1
ATOM 716 O O . ASN A 1 90 ? -6.506 2.140 21.673 1.00 78.25 90 ASN A O 1
ATOM 720 N N . PHE A 1 91 ? -6.304 3.855 20.273 1.00 72.88 91 PHE A N 1
ATOM 721 C CA . PHE A 1 91 ? -6.139 4.875 21.300 1.00 72.88 91 PHE A CA 1
ATOM 722 C C . PHE A 1 91 ? -7.458 5.134 22.025 1.00 72.88 91 PHE A C 1
ATOM 724 O O . PHE A 1 91 ? -7.462 5.247 23.249 1.00 72.88 91 PHE A O 1
ATOM 731 N N . ASP A 1 92 ? -8.581 5.129 21.307 1.00 62.47 92 ASP A N 1
ATOM 732 C CA . ASP A 1 92 ? -9.917 5.168 21.910 1.00 62.47 92 ASP A CA 1
ATOM 733 C C . ASP A 1 92 ? -10.171 3.957 22.824 1.00 62.47 92 ASP A C 1
ATOM 735 O O . ASP A 1 92 ? -10.854 4.074 23.845 1.00 62.47 92 ASP A O 1
ATOM 739 N N . TYR A 1 93 ? -9.592 2.794 22.503 1.00 60.75 93 TYR A N 1
ATOM 740 C CA . TYR A 1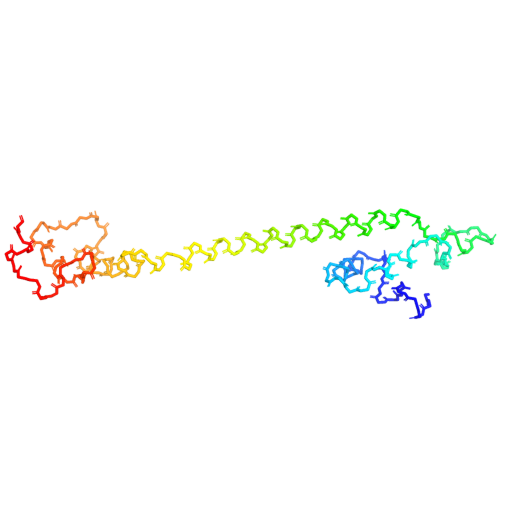 93 ? -9.589 1.632 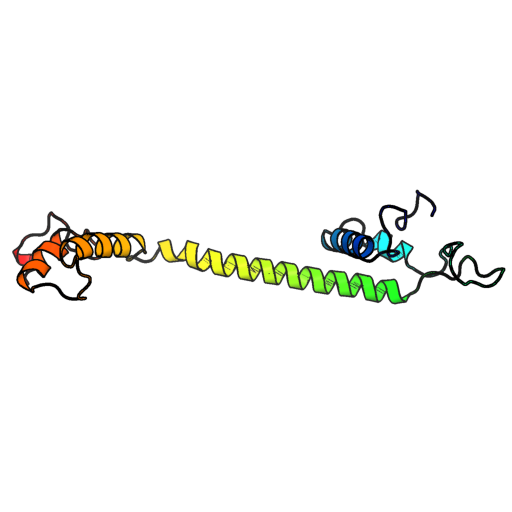23.393 1.00 60.75 93 TYR A CA 1
ATOM 741 C C . TYR A 1 93 ? -8.694 1.866 24.623 1.00 60.75 93 TYR A C 1
ATOM 743 O O . TYR A 1 93 ? -9.162 1.740 25.751 1.00 60.75 93 TYR A O 1
ATOM 751 N N . LEU A 1 94 ? -7.439 2.284 24.421 1.00 60.53 94 LEU A N 1
ATOM 752 C CA . LEU A 1 94 ? -6.450 2.475 25.493 1.00 60.53 94 LEU A CA 1
ATOM 753 C C . LEU A 1 94 ? -6.788 3.626 26.457 1.00 60.53 94 LEU A C 1
ATOM 755 O O . LEU A 1 94 ? -6.391 3.598 27.620 1.00 60.53 94 LEU A O 1
ATOM 759 N N . THR A 1 95 ? -7.508 4.653 26.003 1.00 63.38 95 THR A N 1
ATOM 760 C CA . THR A 1 95 ? -7.904 5.796 26.844 1.00 63.38 95 THR A CA 1
ATOM 761 C C . THR A 1 95 ? -9.252 5.616 27.539 1.00 63.38 95 THR A C 1
ATOM 763 O O . THR A 1 95 ? -9.525 6.313 28.519 1.00 63.38 95 THR A O 1
ATOM 766 N N . ARG A 1 96 ? -10.077 4.645 27.120 1.00 57.34 96 ARG A N 1
ATOM 767 C CA . ARG A 1 96 ? -11.347 4.307 27.792 1.00 57.34 96 ARG A CA 1
ATOM 768 C C . ARG A 1 96 ? -11.168 3.674 29.174 1.00 57.34 96 ARG A C 1
ATOM 770 O O . ARG A 1 96 ? -12.090 3.768 29.992 1.00 57.34 96 ARG A O 1
ATOM 777 N N . ASP A 1 97 ? -9.988 3.126 29.459 1.00 54.34 97 ASP A N 1
ATOM 778 C CA . ASP A 1 97 ? -9.637 2.515 30.750 1.00 54.34 97 ASP A CA 1
ATOM 779 C C . ASP A 1 97 ? -9.505 3.525 31.910 1.00 54.34 97 ASP A C 1
ATOM 781 O O . ASP A 1 97 ? -9.399 3.123 33.067 1.00 54.34 97 ASP A O 1
ATOM 785 N N . TRP A 1 98 ? -9.594 4.835 31.640 1.00 54.50 98 TRP A N 1
ATOM 786 C CA . TRP A 1 98 ? -9.622 5.886 32.671 1.00 54.50 98 TRP A CA 1
ATOM 787 C C . TRP A 1 98 ? -11.023 6.391 33.017 1.00 54.50 98 TRP A C 1
ATOM 789 O O . TRP A 1 98 ? -11.177 7.226 33.914 1.00 54.50 98 TRP A O 1
ATOM 799 N N . SER A 1 99 ? -12.063 5.920 32.325 1.00 58.88 99 SER A N 1
ATOM 800 C CA . SER A 1 99 ? -13.422 6.258 32.734 1.00 58.88 99 SER A CA 1
ATOM 801 C C . SER A 1 99 ? -13.741 5.526 34.038 1.00 58.88 99 SER A C 1
ATOM 803 O O . SER A 1 99 ? -13.568 4.315 34.150 1.00 58.88 99 SER A O 1
ATOM 805 N N . ILE A 1 100 ? -14.241 6.265 35.035 1.00 64.94 100 ILE A N 1
ATOM 806 C CA . ILE A 1 100 ? -14.723 5.715 36.316 1.00 64.94 100 ILE A CA 1
ATOM 807 C C . ILE A 1 100 ? -15.682 4.529 36.072 1.00 64.94 100 ILE A C 1
ATOM 809 O O . ILE A 1 100 ? -15.777 3.627 36.895 1.00 64.94 100 ILE A O 1
ATOM 813 N N . LEU A 1 101 ? -16.345 4.485 34.911 1.00 70.75 101 LEU A N 1
ATOM 814 C CA . LEU A 1 101 ? -17.248 3.427 34.483 1.00 70.75 101 LEU A CA 1
ATOM 815 C C . LEU A 1 101 ? -16.742 2.682 33.230 1.00 70.75 101 LEU A C 1
ATOM 817 O O . LEU A 1 101 ? -17.170 2.973 32.116 1.00 70.75 101 LEU A O 1
ATOM 821 N N . GLY A 1 102 ? -15.865 1.691 33.409 1.00 75.00 102 GLY A N 1
ATOM 822 C CA . GLY A 1 102 ? -15.380 0.854 32.304 1.00 75.00 102 GLY A CA 1
ATOM 823 C C . GLY A 1 102 ? -16.388 -0.194 31.780 1.00 75.00 102 GLY A C 1
ATOM 824 O O . GLY A 1 102 ? -17.377 -0.507 32.452 1.00 75.00 102 GLY A O 1
ATOM 825 N N . PRO A 1 103 ? -16.114 -0.811 30.610 1.00 79.00 103 PRO A N 1
ATOM 826 C CA . PRO A 1 103 ? -16.967 -1.839 29.994 1.00 79.00 103 PRO A CA 1
ATOM 827 C C . PRO A 1 103 ? -17.224 -3.049 30.902 1.00 79.00 103 PRO A C 1
ATOM 829 O O . PRO A 1 103 ? -18.325 -3.595 30.921 1.00 79.00 103 PRO A O 1
ATOM 832 N N . HIS A 1 104 ? -16.237 -3.415 31.722 1.00 80.38 104 HIS A N 1
ATOM 833 C CA . HIS A 1 104 ? -16.331 -4.526 32.667 1.00 80.38 104 HIS A CA 1
ATOM 834 C C . HIS A 1 104 ? -17.444 -4.332 33.713 1.00 80.38 104 HIS A C 1
ATOM 836 O O . HIS A 1 104 ? -18.120 -5.297 34.066 1.00 80.38 104 HIS A O 1
ATOM 842 N N . HIS A 1 105 ? -17.699 -3.095 34.165 1.00 82.75 105 HIS A N 1
ATOM 843 C CA . HIS A 1 105 ? -18.804 -2.816 35.087 1.00 82.75 105 HIS A CA 1
ATOM 844 C C . HIS A 1 105 ? -20.171 -3.005 34.408 1.00 82.75 105 HIS A C 1
ATOM 846 O O . HIS A 1 105 ? -21.121 -3.479 35.035 1.00 82.75 105 HIS A O 1
ATOM 852 N N . LEU A 1 106 ? -20.282 -2.666 33.117 1.00 86.31 106 LEU A N 1
ATOM 853 C CA . LEU A 1 106 ? -21.503 -2.887 32.333 1.00 86.31 106 LEU A CA 1
ATOM 854 C C . LEU A 1 106 ? -21.730 -4.376 32.045 1.00 86.31 106 LEU A C 1
ATOM 856 O O . LEU A 1 106 ? -22.874 -4.833 32.045 1.00 86.31 106 LEU A O 1
ATOM 860 N N . ASP A 1 107 ? -20.664 -5.143 31.821 1.00 88.12 107 ASP A N 1
ATOM 861 C CA . ASP A 1 107 ? -20.748 -6.595 31.659 1.00 88.12 107 ASP A CA 1
ATOM 862 C C . ASP A 1 107 ? -21.176 -7.290 32.955 1.00 88.12 107 ASP A C 1
ATOM 864 O O . ASP A 1 107 ? -22.044 -8.167 32.922 1.00 88.12 107 ASP A O 1
ATOM 868 N N . GLU A 1 108 ? -20.667 -6.845 34.108 1.00 88.44 108 GLU A N 1
ATOM 869 C CA . GLU A 1 108 ? -21.144 -7.313 35.410 1.00 88.44 108 GLU A CA 1
ATOM 870 C C . GLU A 1 108 ? -22.628 -6.979 35.620 1.00 88.44 108 GLU A C 1
ATOM 872 O O . GLU A 1 108 ? -23.400 -7.860 36.011 1.00 88.44 108 GLU A O 1
ATOM 877 N N . PHE A 1 109 ? -23.054 -5.749 35.300 1.00 90.56 109 PHE A N 1
ATOM 878 C CA . PHE A 1 109 ? -24.463 -5.355 35.377 1.00 90.56 109 PHE A CA 1
ATOM 879 C C . PHE A 1 109 ? -25.347 -6.255 34.509 1.00 90.56 109 PHE A C 1
ATOM 881 O O . PHE A 1 109 ? -26.326 -6.801 35.014 1.00 90.56 109 PHE A O 1
ATOM 888 N N . LYS A 1 110 ? -24.990 -6.470 33.234 1.00 90.69 110 LYS A N 1
ATOM 889 C CA . LYS A 1 110 ? -25.747 -7.342 32.316 1.00 90.69 110 LYS A CA 1
ATOM 890 C C . LYS A 1 110 ? -25.843 -8.774 32.842 1.00 90.69 110 LYS A C 1
ATOM 892 O O . LYS A 1 110 ? -26.913 -9.375 32.770 1.00 90.69 110 LYS A O 1
ATOM 897 N N . ARG A 1 111 ? -24.751 -9.307 33.401 1.00 91.38 111 ARG A N 1
ATOM 898 C CA . ARG A 1 111 ? -24.713 -10.656 33.982 1.00 91.38 111 ARG A CA 1
ATOM 899 C C . ARG A 1 111 ? -25.630 -10.792 35.196 1.00 91.38 111 ARG A C 1
ATOM 901 O O . ARG A 1 111 ? -26.284 -11.813 35.340 1.00 91.38 111 ARG A O 1
ATOM 908 N N . ILE A 1 112 ? -25.667 -9.798 36.084 1.00 91.44 112 ILE A N 1
ATOM 909 C CA . ILE A 1 112 ? -26.577 -9.830 37.238 1.00 91.44 112 ILE A CA 1
ATOM 910 C C . ILE A 1 112 ? -28.020 -9.600 36.786 1.00 91.44 112 ILE A C 1
ATOM 912 O O . ILE A 1 112 ? -28.917 -10.280 37.268 1.00 91.44 112 ILE A O 1
ATOM 916 N N . TRP A 1 113 ? -28.252 -8.682 35.846 1.00 93.00 113 TRP A N 1
ATOM 917 C CA . TRP A 1 113 ? -29.576 -8.394 35.295 1.00 93.00 113 TRP A CA 1
ATOM 918 C C . TRP A 1 113 ? -30.228 -9.631 34.670 1.00 93.00 113 TRP A C 1
ATOM 920 O O . TRP A 1 113 ? -31.412 -9.869 34.902 1.00 93.00 113 TRP A O 1
ATOM 930 N N . SER A 1 114 ? -29.468 -10.455 33.939 1.00 93.44 114 SER A N 1
ATOM 931 C CA . SER A 1 114 ? -30.004 -11.671 33.312 1.00 93.44 114 SER A CA 1
ATOM 932 C C . SER A 1 114 ? -30.496 -12.720 34.317 1.00 93.44 114 SER A C 1
ATOM 934 O O . SER A 1 114 ? -31.337 -13.541 33.963 1.00 93.44 114 SER A O 1
ATOM 936 N N . GLU A 1 115 ? -30.044 -12.673 35.576 1.00 92.81 115 GLU A N 1
ATOM 937 C CA . GLU A 1 115 ? -30.585 -13.517 36.650 1.00 92.81 115 GLU A CA 1
ATOM 938 C C . GLU A 1 115 ? -32.001 -13.075 37.080 1.00 92.81 115 GLU A C 1
ATOM 940 O O . GLU A 1 115 ? -32.779 -13.901 37.554 1.00 92.81 115 GLU A O 1
ATOM 945 N N . TYR A 1 116 ? -32.352 -11.793 36.911 1.00 91.12 116 TYR A N 1
ATOM 946 C CA . TYR A 1 116 ? -33.660 -11.230 37.288 1.00 91.12 116 TYR A CA 1
ATOM 947 C C . TYR A 1 116 ? -34.634 -11.095 36.107 1.00 91.12 116 TYR A C 1
ATOM 949 O O . TYR A 1 116 ? -35.848 -11.107 36.315 1.00 91.12 116 TYR A O 1
ATOM 957 N N . ASP A 1 117 ? -34.126 -10.983 34.879 1.00 93.56 117 ASP A N 1
ATOM 958 C CA . ASP A 1 117 ? -34.918 -10.929 33.644 1.00 93.56 117 ASP A CA 1
ATOM 959 C C . ASP A 1 117 ? -34.445 -11.989 32.624 1.00 93.56 117 ASP A C 1
ATOM 961 O O . ASP A 1 117 ? -33.865 -11.650 31.587 1.00 93.56 117 ASP A O 1
ATOM 965 N N . PRO A 1 118 ? -34.673 -13.289 32.900 1.00 92.06 118 PRO A N 1
ATOM 966 C CA . PRO A 1 118 ? -34.196 -14.387 32.051 1.00 92.06 118 PRO A CA 1
ATOM 967 C C . PRO A 1 118 ? -34.878 -14.433 30.676 1.00 92.06 118 PRO A C 1
ATOM 969 O O . PRO A 1 118 ? -34.329 -14.988 29.730 1.00 92.06 118 PRO A O 1
ATOM 972 N N . GLU A 1 119 ? -36.071 -13.847 30.557 1.00 92.56 119 GLU A N 1
ATOM 973 C CA . GLU A 1 119 ? -36.829 -13.764 29.303 1.00 92.56 119 GLU A CA 1
ATOM 974 C C . GLU A 1 119 ? -36.516 -12.485 28.503 1.00 92.56 119 GLU A C 1
ATOM 976 O O . GLU A 1 119 ? -37.150 -12.246 27.477 1.00 92.56 119 GLU A O 1
ATOM 981 N N . ALA A 1 120 ? -35.568 -11.656 28.961 1.00 91.62 120 ALA A N 1
ATOM 982 C CA . ALA A 1 120 ? -35.185 -10.394 28.325 1.00 91.62 120 ALA A CA 1
ATOM 983 C C . ALA A 1 120 ? -36.382 -9.462 28.032 1.00 91.62 120 ALA A C 1
ATOM 985 O O . ALA A 1 120 ? -36.461 -8.822 26.982 1.00 91.62 120 ALA A O 1
ATOM 986 N N . LYS A 1 121 ? -37.326 -9.361 28.978 1.00 91.00 121 LYS A N 1
ATOM 987 C CA . LYS A 1 121 ? -38.508 -8.482 28.898 1.00 91.00 121 LYS A CA 1
ATOM 988 C C . LYS A 1 121 ? -38.149 -6.995 28.976 1.00 91.00 121 LYS A C 1
ATOM 990 O O . LYS A 1 121 ? -39.012 -6.154 28.722 1.00 91.00 121 LYS A O 1
ATOM 995 N N . GLY A 1 122 ? -36.924 -6.668 29.390 1.00 92.19 122 GLY A N 1
ATOM 996 C CA . GLY A 1 122 ? -36.424 -5.312 29.606 1.00 92.19 122 GLY A CA 1
ATOM 997 C C . GLY A 1 122 ? -36.924 -4.671 30.903 1.00 92.19 122 GLY A C 1
ATOM 998 O O . GLY A 1 122 ? -36.806 -3.459 31.069 1.00 92.19 122 GLY A O 1
ATOM 999 N N . ARG A 1 123 ? -37.518 -5.451 31.819 1.00 91.38 123 ARG A N 1
ATOM 1000 C CA . ARG A 1 123 ? -38.119 -4.944 33.064 1.00 91.38 123 ARG A CA 1
ATOM 1001 C C . ARG A 1 123 ? -38.054 -5.964 34.198 1.00 91.38 123 ARG A C 1
ATOM 1003 O O . ARG A 1 123 ? -38.291 -7.147 33.981 1.00 91.38 123 ARG A O 1
ATOM 1010 N N . ILE A 1 124 ? -37.845 -5.472 35.418 1.00 93.38 124 ILE A N 1
ATOM 1011 C CA . ILE A 1 124 ? -37.863 -6.254 36.666 1.00 93.38 124 ILE A CA 1
ATOM 1012 C C . ILE A 1 124 ? -38.885 -5.671 37.648 1.00 93.38 124 ILE A C 1
ATOM 1014 O O . ILE A 1 124 ? -39.342 -4.536 37.486 1.00 93.38 124 ILE A O 1
ATOM 1018 N N . LYS A 1 125 ? -39.274 -6.436 38.673 1.00 91.06 125 LYS A N 1
ATOM 1019 C CA . LYS A 1 125 ? -40.174 -5.925 39.715 1.00 91.06 125 LYS A CA 1
ATOM 1020 C C . LYS A 1 125 ? -39.428 -4.917 40.588 1.00 91.06 125 LYS A C 1
ATOM 1022 O O . LYS A 1 125 ? -38.262 -5.115 40.911 1.00 91.06 125 LYS A O 1
ATOM 1027 N N . HIS A 1 126 ? -40.120 -3.867 41.035 1.00 87.94 126 HIS A N 1
ATOM 1028 C CA . HIS A 1 126 ? -39.514 -2.826 41.877 1.00 87.94 126 HIS A CA 1
ATOM 1029 C C . HIS A 1 126 ? -38.895 -3.381 43.177 1.00 87.94 126 HIS A C 1
ATOM 1031 O O . HIS A 1 126 ? -37.891 -2.856 43.648 1.00 87.94 126 HIS A O 1
ATOM 1037 N N . LEU A 1 127 ? -39.465 -4.464 43.724 1.00 88.00 127 LEU A N 1
ATOM 1038 C CA . LEU A 1 127 ? -38.968 -5.153 44.922 1.00 88.00 127 LEU A CA 1
ATOM 1039 C C . LEU A 1 127 ? -37.546 -5.706 44.733 1.00 88.00 127 LEU A C 1
ATOM 1041 O O . LEU A 1 127 ? -36.765 -5.726 45.681 1.00 88.00 127 LEU A O 1
ATOM 1045 N N . ASP A 1 128 ? -37.200 -6.094 43.504 1.00 88.62 128 ASP A N 1
ATOM 1046 C CA . ASP A 1 128 ? -35.935 -6.754 43.178 1.00 88.62 128 ASP A CA 1
ATOM 1047 C C . ASP A 1 128 ? -34.810 -5.751 42.856 1.00 88.62 128 ASP A C 1
ATOM 1049 O O . ASP A 1 128 ? -33.632 -6.113 42.797 1.00 88.62 128 ASP A O 1
ATOM 1053 N N . VAL A 1 129 ? -35.148 -4.466 42.684 1.00 88.44 129 VAL A N 1
ATOM 1054 C CA . VAL A 1 129 ? -34.196 -3.403 42.315 1.00 88.44 129 VAL A CA 1
ATOM 1055 C C . VAL A 1 129 ? -33.140 -3.206 43.404 1.00 88.44 129 VAL A C 1
ATOM 1057 O O . VAL A 1 129 ? -31.947 -3.153 43.109 1.00 88.44 129 VAL A O 1
ATOM 1060 N N . VAL A 1 130 ? -33.548 -3.149 44.676 1.00 87.88 130 VAL A N 1
ATOM 1061 C CA . VAL A 1 130 ? -32.619 -2.944 45.804 1.00 87.88 130 VAL A CA 1
ATOM 1062 C C . VAL A 1 130 ? -31.672 -4.136 45.949 1.00 87.88 130 VAL A C 1
ATOM 1064 O O . VAL A 1 130 ? -30.471 -3.963 46.166 1.00 87.88 130 VAL A O 1
ATOM 1067 N N . THR A 1 131 ? -32.189 -5.359 45.803 1.00 88.19 131 THR A N 1
ATOM 1068 C CA . THR A 1 131 ? -31.375 -6.580 45.850 1.00 88.19 131 THR A CA 1
ATOM 1069 C C . THR A 1 131 ? -30.410 -6.673 44.673 1.00 88.19 131 THR A C 1
ATOM 1071 O O . THR A 1 131 ? -29.274 -7.110 44.861 1.00 88.19 131 THR A O 1
ATOM 1074 N N . LEU A 1 132 ? -30.808 -6.210 43.484 1.00 89.81 132 LEU A N 1
ATOM 1075 C CA . LEU A 1 132 ? -29.934 -6.118 42.317 1.00 89.81 132 LEU A CA 1
ATOM 1076 C C . LEU A 1 132 ? -28.799 -5.111 42.553 1.00 89.81 132 LEU A C 1
ATOM 1078 O O . LEU A 1 132 ? -27.631 -5.481 42.443 1.00 89.81 132 LEU A O 1
ATOM 1082 N N . LEU A 1 133 ? -29.114 -3.878 42.967 1.00 87.44 133 LEU A N 1
ATOM 1083 C CA . LEU A 1 133 ? -28.118 -2.818 43.188 1.00 87.44 133 LEU A CA 1
ATOM 1084 C C . LEU A 1 133 ? -27.102 -3.164 44.285 1.00 87.44 133 LEU A C 1
ATOM 1086 O O . LEU A 1 133 ? -25.951 -2.742 44.214 1.00 87.44 133 LEU A O 1
ATOM 1090 N N . ARG A 1 134 ? -27.485 -3.965 45.287 1.00 88.12 134 ARG A N 1
ATOM 1091 C CA . ARG A 1 134 ? -26.559 -4.462 46.322 1.00 88.12 134 ARG A CA 1
ATOM 1092 C C . ARG A 1 134 ? -25.642 -5.591 45.843 1.00 88.12 134 ARG A C 1
ATOM 1094 O O . ARG A 1 134 ? -24.618 -5.844 46.476 1.00 88.12 134 ARG A O 1
ATOM 1101 N N . ARG A 1 135 ? -26.001 -6.301 44.768 1.00 86.94 135 ARG A N 1
ATOM 1102 C CA . ARG A 1 135 ? -25.164 -7.368 44.191 1.00 86.94 135 ARG A CA 1
ATOM 1103 C C . ARG A 1 135 ? -24.095 -6.837 43.241 1.00 86.94 135 ARG A C 1
ATOM 1105 O O . ARG A 1 135 ? -23.109 -7.538 43.047 1.00 86.94 135 ARG A O 1
ATOM 1112 N N . ILE A 1 136 ? -24.274 -5.630 42.712 1.00 89.00 136 ILE A N 1
ATOM 1113 C CA . ILE A 1 136 ? -23.330 -4.955 41.817 1.00 89.00 136 ILE A CA 1
ATOM 1114 C C . ILE A 1 136 ? -22.400 -4.075 42.658 1.00 89.00 136 ILE A C 1
ATOM 1116 O O . ILE A 1 136 ? -22.863 -3.353 43.544 1.00 89.00 136 ILE A O 1
ATOM 1120 N N . GLN A 1 137 ? -21.089 -4.161 42.431 1.00 83.25 137 GLN A N 1
ATOM 1121 C CA . GLN A 1 137 ? -20.109 -3.355 43.167 1.00 83.25 137 GLN A CA 1
ATOM 1122 C C . GLN A 1 137 ? -20.136 -1.874 42.732 1.00 83.25 137 GLN A C 1
ATOM 1124 O O . GLN A 1 137 ? -20.581 -1.559 41.621 1.00 83.25 137 GLN A O 1
ATOM 1129 N N . PRO A 1 138 ? -19.670 -0.939 43.585 1.00 80.88 138 PRO A N 1
ATOM 1130 C CA . PRO A 1 138 ? -19.362 0.421 43.147 1.00 80.88 138 PRO A CA 1
ATOM 1131 C C . PRO A 1 138 ? -18.381 0.376 41.968 1.00 80.88 138 PRO A C 1
ATOM 1133 O O . PRO A 1 138 ? -17.477 -0.461 41.997 1.00 80.88 138 PRO A O 1
ATOM 1136 N N . PRO A 1 139 ? -18.539 1.235 40.943 1.00 78.38 139 PRO A N 1
ATOM 1137 C CA . PRO A 1 139 ? -19.300 2.492 40.913 1.00 78.38 139 PRO A CA 1
ATOM 1138 C C . PRO A 1 139 ? -20.745 2.403 40.387 1.00 78.38 139 PRO A C 1
ATOM 1140 O O . PRO A 1 139 ? -21.455 3.404 40.425 1.00 78.38 139 PRO A O 1
ATOM 1143 N N . LEU A 1 140 ? -21.191 1.245 39.890 1.00 83.38 140 LEU A N 1
ATOM 1144 C CA . LEU A 1 140 ? -22.503 1.082 39.237 1.00 83.38 140 LEU A CA 1
ATOM 1145 C C . LEU A 1 140 ? -23.602 0.628 40.217 1.00 83.38 140 LEU A C 1
ATOM 1147 O O . LEU A 1 140 ? -24.777 0.937 40.031 1.00 83.38 140 LEU A O 1
ATOM 1151 N N . GLY A 1 141 ? -23.214 -0.091 41.271 1.00 85.12 141 GLY A N 1
ATOM 1152 C CA . GLY A 1 141 ? -24.083 -0.489 42.375 1.00 85.12 141 GLY A CA 1
ATOM 1153 C C . GLY A 1 141 ? -23.534 -0.062 43.733 1.00 85.12 141 GLY A C 1
ATOM 1154 O O . GLY A 1 141 ? -22.614 0.746 43.842 1.00 85.12 141 GLY A O 1
ATOM 1155 N N . PHE A 1 142 ? -24.108 -0.613 44.799 1.00 86.12 142 PHE A N 1
ATOM 1156 C CA . PHE A 1 142 ? -23.743 -0.261 46.171 1.00 86.12 142 PHE A CA 1
ATOM 1157 C C . PHE A 1 142 ? -22.774 -1.253 46.828 1.00 86.12 142 PHE A C 1
ATOM 1159 O O . PHE A 1 142 ? -22.194 -0.955 47.872 1.00 86.12 142 PHE A O 1
ATOM 1166 N N . GLY A 1 143 ? -22.608 -2.442 46.246 1.00 78.94 143 GLY A N 1
ATOM 1167 C CA . GLY A 1 143 ? -21.847 -3.538 46.834 1.00 78.94 143 GLY A CA 1
ATOM 1168 C C . GLY A 1 143 ? -22.541 -4.200 48.030 1.00 78.94 143 GLY A C 1
ATOM 1169 O O . GLY A 1 143 ? -23.463 -3.670 48.661 1.00 78.94 143 GLY A O 1
ATOM 1170 N N . LYS A 1 144 ? -22.073 -5.405 48.377 1.00 74.19 144 LYS A N 1
ATOM 1171 C CA . LYS A 1 144 ? -22.707 -6.266 49.398 1.00 74.19 144 LYS A CA 1
ATOM 1172 C C . LYS A 1 144 ? -22.739 -5.638 50.798 1.00 74.19 144 LYS A C 1
ATOM 1174 O O . LYS A 1 144 ? -23.644 -5.929 51.581 1.00 74.19 144 LYS A O 1
ATOM 1179 N N . LEU A 1 145 ? -21.768 -4.772 51.089 1.00 74.38 145 LEU A N 1
ATOM 1180 C CA . LEU A 1 145 ? -21.573 -4.113 52.383 1.00 74.38 145 LEU A CA 1
ATOM 1181 C C . LEU A 1 145 ? -22.468 -2.876 52.581 1.00 74.38 145 LEU A C 1
ATOM 1183 O O . LEU A 1 145 ? -22.478 -2.313 53.674 1.00 74.38 145 LEU A O 1
ATOM 1187 N N . CYS A 1 146 ? -23.234 -2.450 51.569 1.00 73.12 146 CYS A N 1
ATOM 1188 C CA . CYS A 1 146 ? -24.082 -1.267 51.689 1.00 73.12 146 CYS A CA 1
ATOM 1189 C C . CYS A 1 146 ? -25.228 -1.469 52.702 1.00 73.12 146 CYS A C 1
ATOM 1191 O O . CYS A 1 146 ? -25.995 -2.437 52.579 1.00 73.12 146 CYS A O 1
ATOM 1193 N N . PRO A 1 147 ? -25.395 -0.556 53.682 1.00 75.00 147 PRO A N 1
ATOM 1194 C CA . PRO A 1 147 ? -26.517 -0.584 54.611 1.00 75.00 147 PRO A CA 1
ATOM 1195 C C . PRO A 1 147 ? -27.855 -0.410 53.884 1.00 75.00 147 PRO A C 1
ATOM 1197 O O . PRO A 1 147 ? -28.006 0.465 53.033 1.00 75.00 147 PRO A O 1
ATOM 1200 N N . HIS A 1 148 ? -28.875 -1.168 54.295 1.00 71.44 148 HIS A N 1
ATOM 1201 C CA . HIS A 1 148 ? -30.211 -1.135 53.678 1.00 71.44 148 HIS A CA 1
ATOM 1202 C C . HIS A 1 148 ? -30.826 0.274 53.643 1.00 71.44 148 HIS A C 1
ATOM 1204 O O . HIS A 1 148 ? -31.558 0.625 52.724 1.00 71.44 148 HIS A O 1
ATOM 1210 N N . ARG A 1 149 ? -30.498 1.109 54.634 1.00 73.00 149 ARG A N 1
ATOM 1211 C CA . ARG A 1 149 ? -30.968 2.494 54.714 1.00 73.00 149 ARG A CA 1
ATOM 1212 C C . ARG A 1 149 ? -30.366 3.399 53.638 1.00 73.00 149 ARG A C 1
ATOM 1214 O O . ARG A 1 149 ? -31.017 4.359 53.267 1.00 73.00 149 ARG A O 1
ATOM 1221 N N . VAL A 1 150 ? -29.151 3.124 53.166 1.00 73.25 150 VAL A N 1
ATOM 1222 C CA . VAL A 1 150 ? -28.484 3.914 52.115 1.00 73.25 150 VAL A CA 1
ATOM 1223 C C . VAL A 1 150 ? -28.977 3.487 50.731 1.00 73.25 150 VAL A C 1
ATOM 1225 O O . VAL A 1 150 ? -29.150 4.332 49.868 1.00 73.25 150 VAL A O 1
ATOM 1228 N N . ALA A 1 151 ? -29.281 2.199 50.547 1.00 68.31 151 ALA A N 1
ATOM 1229 C CA . ALA A 1 151 ? -29.795 1.663 49.285 1.00 68.31 151 ALA A CA 1
ATOM 1230 C C . ALA A 1 151 ? -31.284 1.972 49.010 1.00 68.31 151 ALA A C 1
ATOM 1232 O O . ALA A 1 151 ? -31.729 1.826 47.876 1.00 68.31 151 ALA A O 1
ATOM 1233 N N . CYS A 1 152 ? -32.057 2.345 50.036 1.00 69.50 152 CYS A N 1
ATOM 1234 C CA . CYS A 1 152 ? -33.498 2.632 49.940 1.00 69.50 152 CYS A CA 1
ATOM 1235 C C . CYS A 1 152 ? -33.861 4.100 50.210 1.00 69.50 152 CYS A C 1
ATOM 1237 O O . CYS A 1 152 ? -35.044 4.395 50.385 1.00 69.50 152 CYS A O 1
ATOM 1239 N N . LYS A 1 153 ? -32.865 4.982 50.338 1.00 67.62 153 LYS A N 1
ATOM 1240 C CA . LYS A 1 153 ? -33.076 6.423 50.511 1.00 67.62 153 LYS A CA 1
ATOM 1241 C C . LYS A 1 153 ? -33.212 7.094 49.153 1.00 67.62 153 LYS A C 1
ATOM 1243 O O . LYS A 1 153 ? -34.029 8.032 49.078 1.00 67.62 153 LYS A O 1
#

Sequence (153 aa):
MRDNNQINRNNNFQTFPQAVLLLFRCATGEAWQEIMLACLPGKLCDPESDYS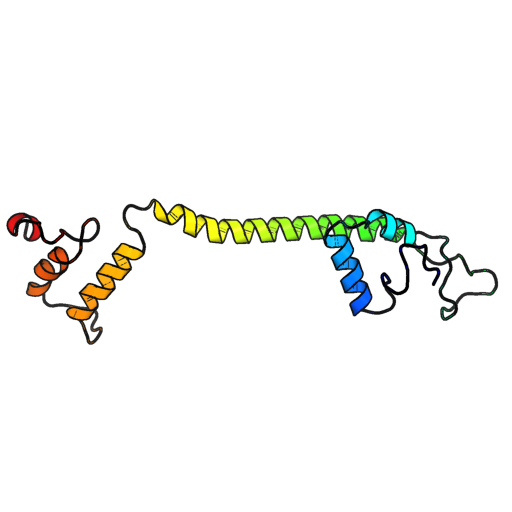PGEEYTCGSNFAIVYFISFYMLCAFLIINLFVAVIMDNFDYLTRDWSILGPHHLDEFKRIWSEYDPEAKGRIKHLDVVTLLRRIQPPLGFGKLCPHRVACK

Radius of gyration: 33.41 Å; chains: 1; bounding box: 65×26×91 Å

Organism: Pteropus vampyrus (NCBI:txid132908)

Foldseek 3Di:
DDPPACDDPQAHDPDDVNPVVNLVCVLVVNCLVSVLVSQAAQCADDPPDDDDVVCRRGGHHPCSVVVSVVSNVVSVVVVVVVVVVVVVVVVCVVVQVPPQDHPVLVVVLVVLVCVQCVVPPVDGDPVCVLVSLQCRPPPRHPHVPDDPVVSVD

Secondary structure (DSSP, 8-state):
--TTSSSBTTB-SSSHHHHHHHHHHHHTTSSHHHHHHHTSSSBPPPTTS---TT-TT-B--THHHHHHHHHHHHHHHHHHHHHHHHHHHHHHHHHHTTSSS-HHHHHHHHHHHHHH-TT--S---HHHHHHHHHHSPTTTS--TT--HHHHT-